Protein AF-A0A7V1H2T1-F1 (afdb_monomer)

Secondary structure (DSSP, 8-state):
-HHHHHHHHHHHHHHHHH---HHHHHHSHHHHHHHHHHHHHHHHHHHHTT----TTHHHHHHHHHHHS-TT---HHHHHHHTTPPP-HIIIIIHHHHHH-SS---TT-----GGG-

Mean predicted aligned error: 6.28 Å

Sequence (116 aa):
MWSKLLRISAFAGVGCVTRLPSEAILSCPETTSLFRGVVEEGYAVARAGGIEMPDDFIDQFRGIISTLAPTLRSSMYYDLEAGRRLELEELIGTVIRLGVENIVLPHRLSLPSTLR

Foldseek 3Di:
DLLVLLLLLLQQLLCQVVVAFLQVCCPDPVSVVSSLLSSVLLVVLCVQLVHDDDPCSSVVSNVVSVPDDRRDHHPQNVCQVVVHDGCCCVRVVCSCVSRDPPDDRPPPSCVDVVSD

Solvent-accessible surface area (backbone atoms only — not comparable to full-atom values): 6706 Å² total; per-residue (Å²): 111,63,73,59,50,48,51,53,29,42,51,29,52,49,25,48,76,69,69,39,30,47,41,59,34,67,72,36,72,68,46,34,49,51,50,49,51,51,45,53,49,51,50,52,28,35,48,71,50,73,42,91,69,66,93,58,45,69,61,54,48,55,53,53,54,72,71,46,60,54,77,41,64,42,71,56,33,58,28,53,76,68,74,44,87,65,67,49,62,70,41,48,42,40,57,48,59,68,19,38,96,84,68,87,60,91,78,50,86,66,69,52,87,83,79,111

Nearest PDB structures (foldseek):
  4yca-assembly1_A  TM=8.738E-01  e=2.134E-05  Staphylococcus aureus
  8ix9-assembly1_B  TM=9.304E-01  e=6.164E-05  Pseudomonas aeruginosa
  3hwr-assembly1_B  TM=8.393E-01  e=3.943E-05  Cupriavidus pinatubonensis JMP134
  4yca-assembly1_B  TM=8.669E-01  e=8.149E-05  Staphylococcus aureus
  4ol9-assembly1_A-2  TM=8.640E-01  e=1.991E-04  Mycobacterium tuberculosis

Structure (mmCIF, N/CA/C/O backbone):
data_AF-A0A7V1H2T1-F1
#
_entry.id   AF-A0A7V1H2T1-F1
#
loop_
_atom_site.group_PDB
_atom_site.id
_atom_site.type_symbol
_atom_site.label_atom_id
_atom_site.label_alt_id
_atom_site.label_comp_id
_atom_site.label_asym_id
_atom_site.label_entity_id
_atom_site.label_seq_id
_atom_site.pdbx_PDB_ins_code
_atom_site.Cartn_x
_atom_site.Car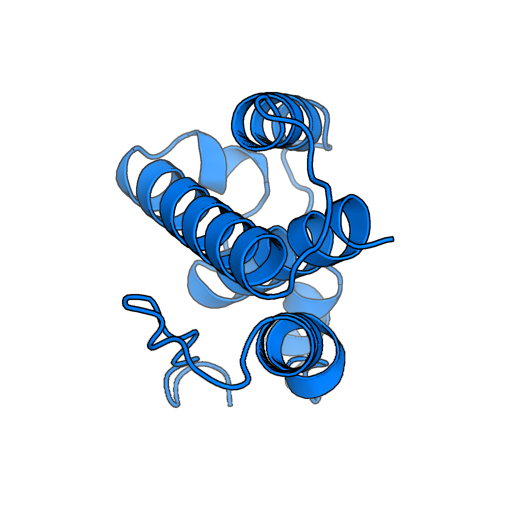tn_y
_atom_site.Cartn_z
_atom_site.occupancy
_atom_site.B_iso_or_equiv
_atom_site.auth_seq_id
_atom_site.auth_comp_id
_atom_site.auth_asym_id
_atom_site.auth_atom_id
_atom_site.pdbx_PDB_model_num
ATOM 1 N N . MET A 1 1 ? -0.871 3.162 14.644 1.00 76.00 1 MET A N 1
ATOM 2 C CA . MET A 1 1 ? -0.245 1.872 14.257 1.00 76.00 1 MET A CA 1
ATOM 3 C C . MET A 1 1 ? -0.940 1.256 13.041 1.00 76.00 1 MET A C 1
ATOM 5 O O . MET A 1 1 ? -0.271 0.968 12.056 1.00 76.00 1 MET A O 1
ATOM 9 N N . TRP A 1 2 ? -2.272 1.154 13.060 1.00 84.50 2 TRP A N 1
ATOM 10 C CA . TRP A 1 2 ? -3.086 0.584 11.978 1.00 84.50 2 TRP A CA 1
ATOM 11 C C . TRP A 1 2 ? -2.940 1.237 10.612 1.00 84.50 2 TRP A C 1
ATOM 13 O O . TRP A 1 2 ? -2.706 0.540 9.632 1.00 84.50 2 TRP A O 1
ATOM 23 N N . SER A 1 3 ? -2.968 2.568 10.547 1.00 86.50 3 SER A N 1
ATOM 24 C CA . SER A 1 3 ? -2.778 3.296 9.290 1.00 86.50 3 SER A CA 1
ATOM 25 C C . SER A 1 3 ? -1.465 2.913 8.608 1.00 86.50 3 SER A C 1
ATOM 27 O O . SER A 1 3 ? -1.431 2.702 7.406 1.00 86.50 3 SER A O 1
ATOM 29 N N . LYS A 1 4 ? -0.372 2.763 9.366 1.00 87.25 4 LYS A N 1
ATOM 30 C CA . LYS A 1 4 ? 0.921 2.336 8.815 1.00 87.25 4 LYS A CA 1
ATOM 31 C C . LYS A 1 4 ? 0.886 0.872 8.363 1.00 87.25 4 LYS A C 1
ATOM 33 O O . LYS A 1 4 ? 1.347 0.584 7.264 1.00 87.25 4 LYS A O 1
ATOM 38 N N . LEU A 1 5 ? 0.331 -0.021 9.187 1.00 86.88 5 LEU A N 1
ATOM 39 C CA . LEU A 1 5 ? 0.223 -1.448 8.873 1.00 86.88 5 LEU A CA 1
ATOM 40 C C . LEU A 1 5 ? -0.593 -1.688 7.598 1.00 86.88 5 LEU A C 1
ATOM 42 O O . LEU A 1 5 ? -0.138 -2.411 6.715 1.00 86.88 5 LEU A O 1
ATOM 46 N N . LEU A 1 6 ? -1.755 -1.044 7.470 1.00 88.19 6 LEU A N 1
ATOM 47 C CA . LEU A 1 6 ? -2.611 -1.160 6.294 1.00 88.19 6 LEU A CA 1
ATOM 48 C C . LEU A 1 6 ? -1.905 -0.641 5.037 1.00 88.19 6 LEU A C 1
ATOM 50 O O . LEU A 1 6 ? -1.929 -1.310 4.008 1.00 88.19 6 LEU A O 1
ATOM 54 N N . ARG A 1 7 ? -1.194 0.492 5.129 1.00 88.50 7 ARG A N 1
ATOM 55 C CA . ARG A 1 7 ? -0.418 1.018 3.995 1.00 88.50 7 ARG A CA 1
ATOM 56 C C . ARG A 1 7 ? 0.642 0.029 3.511 1.00 88.50 7 ARG A C 1
ATOM 58 O O . ARG A 1 7 ? 0.721 -0.257 2.320 1.00 88.50 7 ARG A O 1
ATOM 65 N N . ILE A 1 8 ? 1.442 -0.509 4.432 1.00 89.12 8 ILE A N 1
ATOM 66 C CA . ILE A 1 8 ? 2.507 -1.463 4.092 1.00 89.12 8 ILE A CA 1
ATOM 67 C C . ILE A 1 8 ? 1.905 -2.753 3.527 1.00 89.12 8 ILE A C 1
ATOM 69 O O . ILE A 1 8 ? 2.370 -3.229 2.497 1.00 89.12 8 ILE A O 1
ATOM 73 N N . SER A 1 9 ? 0.845 -3.276 4.146 1.00 89.50 9 SER A N 1
ATOM 74 C CA . SER A 1 9 ? 0.205 -4.530 3.728 1.00 89.50 9 SER A CA 1
ATOM 75 C C . SER A 1 9 ? -0.432 -4.417 2.344 1.00 89.50 9 SER A C 1
ATOM 77 O O . SER A 1 9 ? -0.222 -5.286 1.502 1.00 89.50 9 SER A O 1
ATOM 79 N N . ALA A 1 10 ? -1.155 -3.326 2.077 1.00 89.50 10 ALA A N 1
ATOM 80 C CA . ALA A 1 10 ? -1.775 -3.082 0.779 1.00 89.50 10 ALA A CA 1
ATOM 81 C C . ALA A 1 10 ? -0.724 -2.893 -0.324 1.00 89.50 10 ALA A C 1
ATOM 83 O O . ALA A 1 10 ? -0.804 -3.548 -1.361 1.00 89.50 10 ALA A O 1
ATOM 84 N N . PHE A 1 11 ? 0.300 -2.060 -0.093 1.00 91.06 11 PHE A N 1
ATOM 85 C CA . PHE A 1 11 ? 1.367 -1.858 -1.077 1.00 91.06 11 PHE A CA 1
ATOM 86 C C . PHE A 1 11 ? 2.160 -3.146 -1.337 1.00 91.06 11 PHE A C 1
ATOM 88 O O . PHE A 1 11 ? 2.428 -3.487 -2.489 1.00 91.06 11 PHE A O 1
ATOM 95 N N . ALA A 1 12 ? 2.498 -3.895 -0.284 1.00 90.44 12 ALA A N 1
ATOM 96 C CA . ALA A 1 12 ? 3.230 -5.147 -0.410 1.00 90.44 12 ALA A CA 1
ATOM 97 C C . ALA A 1 12 ? 2.411 -6.217 -1.145 1.00 90.44 12 ALA A C 1
ATOM 99 O O . ALA A 1 12 ? 2.921 -6.815 -2.093 1.00 90.44 12 ALA A O 1
ATOM 100 N N . GLY A 1 13 ? 1.152 -6.428 -0.751 1.00 89.50 13 GLY A N 1
ATOM 101 C CA . GLY A 1 13 ? 0.268 -7.428 -1.351 1.00 89.50 13 GLY A CA 1
ATOM 102 C C . GLY A 1 13 ? -0.016 -7.146 -2.825 1.00 89.50 13 GLY A C 1
ATOM 103 O O . GLY A 1 13 ? 0.212 -8.009 -3.673 1.00 89.50 13 GLY A O 1
ATOM 104 N N . VAL A 1 14 ? -0.431 -5.918 -3.150 1.00 90.38 14 VAL A N 1
ATOM 105 C CA . VAL A 1 14 ? -0.713 -5.516 -4.538 1.00 90.38 14 VAL A CA 1
ATOM 106 C C . VAL A 1 14 ? 0.554 -5.568 -5.388 1.00 90.38 14 VAL A C 1
ATOM 108 O O . VAL A 1 14 ? 0.518 -6.103 -6.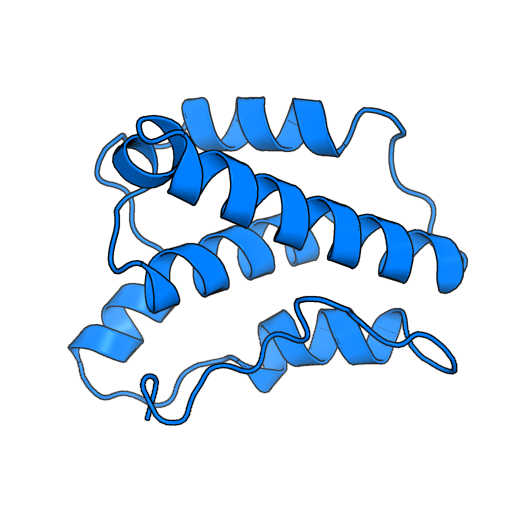495 1.00 90.38 14 VAL A O 1
ATOM 111 N N . GLY A 1 15 ? 1.689 -5.085 -4.872 1.00 90.88 15 GLY A N 1
ATOM 112 C CA . GLY A 1 15 ? 2.971 -5.134 -5.580 1.00 90.88 15 GLY A CA 1
ATOM 113 C C . GLY A 1 15 ? 3.448 -6.559 -5.880 1.00 90.88 15 GLY A C 1
ATOM 114 O O . GLY A 1 15 ? 3.989 -6.802 -6.955 1.00 90.88 15 GLY A O 1
ATOM 115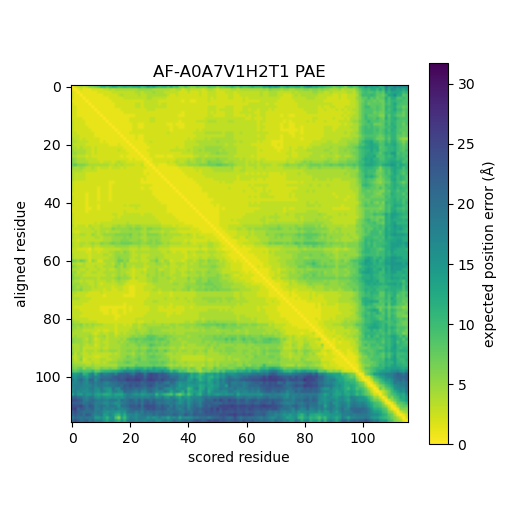 N N . CYS A 1 16 ? 3.201 -7.521 -4.984 1.00 91.31 16 CYS A N 1
ATOM 116 C CA . CYS A 1 16 ? 3.533 -8.930 -5.225 1.00 91.31 16 CYS A CA 1
ATOM 117 C C . CYS A 1 16 ? 2.606 -9.579 -6.258 1.00 91.31 16 CYS A C 1
ATOM 119 O O . CYS A 1 16 ? 3.090 -10.236 -7.176 1.00 91.31 16 CYS A O 1
ATOM 121 N N . VAL A 1 17 ? 1.288 -9.372 -6.146 1.00 90.44 17 VAL A N 1
ATOM 122 C CA . VAL A 1 17 ? 0.302 -9.955 -7.077 1.00 90.44 17 VAL A CA 1
ATOM 123 C C . VAL A 1 17 ? 0.488 -9.413 -8.494 1.00 90.44 17 VAL A C 1
ATOM 125 O O . VAL A 1 17 ? 0.455 -10.172 -9.458 1.00 90.44 17 VAL A O 1
ATOM 128 N N . THR A 1 18 ? 0.698 -8.104 -8.625 1.00 90.50 18 THR A N 1
ATOM 129 C CA . THR A 1 18 ? 0.827 -7.441 -9.933 1.00 90.50 18 THR A CA 1
ATOM 130 C C . THR A 1 18 ? 2.245 -7.494 -10.495 1.00 90.50 18 THR A C 1
ATOM 132 O O . THR A 1 18 ? 2.433 -7.316 -11.694 1.00 90.50 18 THR A O 1
ATOM 135 N N . ARG A 1 19 ? 3.257 -7.708 -9.642 1.00 93.25 19 ARG A N 1
ATOM 136 C CA . ARG A 1 19 ? 4.681 -7.528 -9.964 1.00 93.25 19 ARG A CA 1
ATOM 137 C C . ARG A 1 19 ? 5.003 -6.138 -10.522 1.00 93.25 19 ARG A C 1
ATOM 139 O O . ARG A 1 19 ? 5.997 -5.958 -11.227 1.00 93.25 19 ARG A O 1
ATOM 146 N N . LEU A 1 20 ? 4.244 -5.109 -10.145 1.00 93.81 20 LEU A N 1
ATOM 147 C CA . LEU A 1 20 ? 4.432 -3.728 -10.606 1.00 93.81 20 LEU A CA 1
ATOM 148 C C . LEU A 1 20 ? 5.088 -2.822 -9.547 1.00 93.81 20 LEU A C 1
ATOM 150 O O . LEU A 1 20 ? 4.928 -3.067 -8.349 1.00 93.81 20 LEU A O 1
ATOM 154 N N . PRO A 1 21 ? 5.863 -1.800 -9.964 1.00 93.69 21 PRO A N 1
ATOM 155 C CA . PRO A 1 21 ? 6.344 -0.757 -9.063 1.00 93.69 21 PRO A CA 1
ATOM 156 C C . PRO A 1 21 ? 5.226 0.239 -8.710 1.00 93.69 21 PRO A C 1
ATOM 158 O O . PRO A 1 21 ? 4.156 0.232 -9.321 1.00 93.69 21 PRO A O 1
ATOM 161 N N . SER A 1 22 ? 5.489 1.109 -7.733 1.00 91.62 22 SER A N 1
ATOM 162 C CA . SER A 1 22 ? 4.551 2.119 -7.214 1.00 91.62 22 SER A CA 1
ATOM 163 C C . SER A 1 22 ? 3.860 2.955 -8.292 1.00 91.62 22 SER A C 1
ATOM 165 O O . SER A 1 22 ? 2.640 3.095 -8.234 1.00 91.62 22 SER A O 1
ATOM 167 N N . GLU A 1 23 ? 4.591 3.477 -9.279 1.00 92.38 23 GLU A N 1
ATOM 168 C CA . GLU A 1 23 ? 4.000 4.286 -10.352 1.00 92.38 23 GLU A CA 1
ATOM 169 C C . GLU A 1 23 ? 3.026 3.465 -11.197 1.00 92.38 23 GLU A C 1
ATOM 171 O O . GLU A 1 23 ? 1.864 3.836 -11.333 1.00 92.38 23 GLU A O 1
ATOM 176 N N . ALA A 1 24 ? 3.463 2.307 -11.693 1.00 91.50 24 ALA A N 1
ATOM 177 C CA . ALA A 1 24 ? 2.651 1.480 -12.581 1.00 91.50 24 ALA A CA 1
ATOM 178 C C . ALA A 1 24 ? 1.362 0.977 -11.910 1.00 91.50 24 ALA A C 1
ATOM 180 O O . ALA A 1 24 ? 0.337 0.857 -12.580 1.00 91.50 24 ALA A O 1
ATOM 181 N N . ILE A 1 25 ? 1.382 0.746 -10.590 1.00 90.12 25 ILE A N 1
ATOM 182 C CA . ILE A 1 25 ? 0.171 0.432 -9.816 1.00 90.12 25 ILE A CA 1
ATOM 183 C C . ILE A 1 25 ? -0.857 1.569 -9.922 1.00 90.12 25 ILE A C 1
ATOM 185 O O . ILE A 1 25 ? -2.051 1.292 -10.031 1.00 90.12 25 ILE A O 1
ATOM 189 N N . LEU A 1 26 ? -0.412 2.828 -9.914 1.00 88.88 26 LEU A N 1
ATOM 190 C CA . LEU A 1 26 ? -1.276 4.011 -9.966 1.00 88.88 26 LEU A CA 1
ATOM 191 C C . LEU A 1 26 ? -1.588 4.507 -11.388 1.00 88.88 26 LEU A C 1
ATOM 193 O O . LEU A 1 26 ? -2.489 5.329 -11.556 1.00 88.88 26 LEU A O 1
ATOM 197 N N . SER A 1 27 ? -0.849 4.058 -12.404 1.00 89.25 27 SER A N 1
ATOM 198 C CA . SER A 1 27 ? -1.025 4.514 -13.792 1.00 89.25 27 SER A CA 1
ATOM 199 C C . SER A 1 27 ? -2.091 3.741 -14.572 1.00 89.25 27 SER A C 1
ATOM 201 O O . SER A 1 27 ? -2.614 4.256 -15.557 1.00 89.25 27 SER A O 1
ATOM 203 N N . CYS A 1 28 ? -2.415 2.514 -14.160 1.00 89.44 28 CYS A N 1
ATOM 204 C CA . CYS A 1 28 ? -3.394 1.657 -14.828 1.00 89.44 28 CYS A CA 1
ATOM 205 C C . CYS A 1 28 ? -4.727 1.653 -14.045 1.00 89.44 28 CYS A C 1
ATOM 207 O O . CYS A 1 28 ? -4.712 1.489 -12.817 1.00 89.44 28 CYS A O 1
ATOM 209 N N . PRO A 1 29 ? -5.887 1.864 -14.706 1.00 89.25 29 PRO A N 1
ATOM 210 C CA . PRO A 1 29 ? -7.192 1.886 -14.040 1.00 89.25 29 PRO A CA 1
ATOM 211 C C . PRO A 1 29 ? -7.490 0.616 -13.237 1.00 89.25 29 PRO A C 1
ATOM 213 O O . PRO A 1 29 ? -7.975 0.691 -12.109 1.00 89.25 29 PRO A O 1
ATOM 216 N N . GLU A 1 30 ? -7.152 -0.543 -13.791 1.00 89.75 30 GLU A N 1
ATOM 217 C CA . GLU A 1 30 ? -7.386 -1.860 -13.210 1.00 89.75 30 GLU A CA 1
ATOM 218 C C . GLU A 1 30 ? -6.574 -2.054 -11.925 1.00 89.75 30 GLU A C 1
ATOM 220 O O . GLU A 1 30 ? -7.117 -2.445 -10.891 1.00 89.75 30 GLU A O 1
ATOM 225 N N . THR A 1 31 ? -5.281 -1.720 -11.950 1.00 89.25 31 THR A N 1
ATOM 226 C CA . THR A 1 31 ? -4.401 -1.848 -10.777 1.00 89.25 31 THR A CA 1
ATOM 227 C C . THR A 1 31 ? -4.707 -0.794 -9.724 1.00 89.25 31 THR A C 1
ATOM 229 O O . THR A 1 31 ? -4.631 -1.082 -8.531 1.00 89.25 31 THR A O 1
ATOM 232 N N . THR A 1 32 ? -5.131 0.397 -10.147 1.00 89.81 32 THR A N 1
ATOM 233 C CA . THR A 1 32 ? -5.602 1.451 -9.242 1.00 89.81 32 THR A CA 1
ATOM 234 C C . THR A 1 32 ? -6.891 1.027 -8.541 1.00 89.81 32 THR A C 1
ATOM 236 O O . THR A 1 32 ? -7.035 1.245 -7.338 1.00 89.81 32 THR A O 1
ATOM 239 N N . SER A 1 33 ? -7.818 0.397 -9.268 1.00 89.56 33 SER A N 1
ATOM 240 C CA . SER A 1 33 ? -9.067 -0.130 -8.714 1.00 89.56 33 SER A CA 1
ATOM 241 C C . SER A 1 33 ? -8.804 -1.264 -7.724 1.00 89.56 33 SER A C 1
ATOM 243 O O . SER A 1 33 ? -9.312 -1.210 -6.604 1.00 89.56 33 SER A O 1
ATOM 245 N N . LEU A 1 34 ? -7.933 -2.219 -8.077 1.00 87.19 34 LEU A N 1
ATOM 246 C CA . LEU A 1 34 ? -7.490 -3.283 -7.172 1.00 87.19 34 LEU A CA 1
ATOM 247 C C . LEU A 1 34 ? -6.864 -2.708 -5.898 1.00 87.19 34 LEU A C 1
ATOM 249 O O . LEU A 1 34 ? -7.225 -3.093 -4.788 1.00 87.19 34 LEU A O 1
ATOM 253 N N . PHE A 1 35 ? -5.931 -1.768 -6.055 1.00 88.25 35 PHE A N 1
ATOM 254 C CA . PHE A 1 35 ? -5.260 -1.136 -4.930 1.00 88.25 35 PHE A CA 1
ATOM 255 C C . PHE A 1 35 ? -6.253 -0.420 -4.011 1.00 88.25 35 PHE A C 1
ATOM 257 O O . PHE A 1 35 ? -6.228 -0.633 -2.800 1.00 88.25 35 PHE A O 1
ATOM 264 N N . ARG A 1 36 ? -7.174 0.368 -4.577 1.00 89.25 36 ARG A N 1
ATOM 265 C CA . ARG A 1 36 ? -8.241 1.034 -3.822 1.00 89.25 36 ARG A CA 1
ATOM 266 C C . ARG A 1 36 ? -9.118 0.027 -3.076 1.00 89.25 36 ARG A C 1
ATOM 268 O O . ARG A 1 36 ? -9.329 0.215 -1.883 1.00 89.25 36 ARG A O 1
ATOM 275 N N . GLY A 1 37 ? -9.552 -1.050 -3.732 1.00 88.25 37 GLY A N 1
ATOM 276 C CA . GLY A 1 37 ? -10.389 -2.086 -3.118 1.00 88.25 37 GLY A CA 1
ATOM 277 C C . GLY A 1 37 ? -9.726 -2.756 -1.911 1.00 88.25 37 GLY A C 1
ATOM 278 O O . GLY A 1 37 ? -10.337 -2.866 -0.852 1.00 88.25 37 GLY A O 1
ATOM 279 N N . VAL A 1 38 ? -8.441 -3.112 -2.014 1.00 87.06 38 VAL A N 1
ATOM 280 C CA . VAL A 1 38 ? -7.679 -3.698 -0.891 1.00 87.06 38 VAL A CA 1
ATOM 281 C C . VAL A 1 38 ? -7.585 -2.732 0.298 1.00 87.06 38 VAL A C 1
ATOM 283 O O . VAL A 1 38 ? -7.668 -3.143 1.457 1.00 87.06 38 VAL A O 1
ATOM 286 N N . VAL A 1 39 ? -7.414 -1.437 0.029 1.00 89.19 39 VAL A N 1
ATOM 287 C CA . VAL A 1 39 ? -7.353 -0.408 1.077 1.00 89.19 39 VAL A CA 1
ATOM 288 C C . VAL A 1 39 ? -8.715 -0.205 1.734 1.00 89.19 39 VAL A C 1
ATOM 290 O O . VAL A 1 39 ? -8.781 -0.127 2.960 1.00 89.19 39 VAL A O 1
ATOM 293 N N . GLU A 1 40 ? -9.787 -0.145 0.941 1.00 89.56 40 GLU A N 1
ATOM 294 C CA . GLU A 1 40 ? -11.171 -0.042 1.421 1.00 89.56 40 GLU A CA 1
ATOM 295 C C . GLU A 1 40 ? -11.538 -1.218 2.329 1.00 89.56 40 GLU A C 1
ATOM 297 O O . GLU A 1 40 ? -12.122 -1.026 3.394 1.00 89.56 40 GLU A O 1
ATOM 302 N N . GLU A 1 41 ? -11.120 -2.427 1.965 1.00 85.81 41 GLU A N 1
ATOM 303 C CA . GLU A 1 41 ? -11.341 -3.622 2.774 1.00 85.81 41 GLU A CA 1
ATOM 304 C C . GLU A 1 41 ? -10.616 -3.575 4.112 1.00 85.81 41 GLU A C 1
ATOM 306 O O . GLU A 1 41 ? -11.225 -3.793 5.160 1.00 85.81 41 GLU A O 1
ATOM 311 N N . GLY A 1 42 ? -9.324 -3.246 4.105 1.00 86.75 42 GLY A N 1
ATOM 312 C CA . GLY A 1 42 ? -8.574 -3.113 5.349 1.00 86.75 42 GLY A CA 1
ATOM 313 C C . GLY A 1 42 ? -9.093 -1.973 6.230 1.00 86.75 42 GLY A C 1
ATOM 314 O O . GLY A 1 42 ? -9.074 -2.087 7.456 1.00 86.75 42 GLY A O 1
ATOM 315 N N . TYR A 1 43 ? -9.595 -0.894 5.623 1.00 89.00 43 TYR A N 1
ATOM 316 C CA . TYR A 1 43 ? -10.248 0.199 6.338 1.00 89.00 43 TYR A CA 1
ATOM 317 C C . TYR A 1 43 ? -11.549 -0.269 7.006 1.00 89.00 43 TYR A C 1
ATOM 319 O O . TYR A 1 43 ? -11.747 -0.022 8.196 1.00 89.00 43 TYR A O 1
ATOM 327 N N . ALA A 1 44 ? -12.403 -1.000 6.283 1.00 86.44 44 ALA A N 1
ATOM 328 C CA . ALA A 1 44 ? -13.639 -1.564 6.824 1.00 86.44 44 ALA A CA 1
ATOM 329 C C . ALA A 1 44 ? -13.369 -2.545 7.979 1.00 86.44 44 ALA A C 1
ATOM 331 O O . ALA A 1 44 ? -14.036 -2.485 9.011 1.00 86.44 44 ALA A O 1
ATOM 332 N N . VAL A 1 45 ? -12.346 -3.391 7.838 1.00 84.38 45 VAL A N 1
ATOM 333 C CA . VAL A 1 45 ? -11.870 -4.320 8.876 1.00 84.38 45 VAL A CA 1
ATOM 334 C C . VAL A 1 45 ? -11.401 -3.572 10.126 1.00 84.38 45 VAL A C 1
ATOM 336 O O . VAL A 1 45 ? -11.816 -3.908 11.234 1.00 84.38 45 VAL A O 1
ATOM 339 N N . ALA A 1 46 ? -10.603 -2.513 9.971 1.00 85.75 46 ALA A N 1
ATOM 340 C CA . ALA A 1 46 ? -10.179 -1.687 11.101 1.00 85.75 46 ALA A CA 1
ATOM 341 C C . ALA A 1 46 ? -11.383 -1.054 11.825 1.00 85.75 46 ALA A C 1
ATOM 343 O O . ALA A 1 46 ? -11.495 -1.152 13.048 1.00 85.75 46 ALA A O 1
ATOM 344 N N . ARG A 1 47 ? -12.321 -0.460 11.076 1.00 86.12 47 ARG A N 1
ATOM 345 C CA . ARG A 1 47 ? -13.524 0.173 11.643 1.00 86.12 47 ARG A CA 1
ATOM 346 C C . ARG A 1 47 ? -14.406 -0.823 12.392 1.00 86.12 47 ARG A C 1
ATOM 348 O O . ARG A 1 47 ? -14.893 -0.502 13.472 1.00 86.12 47 ARG A O 1
ATOM 355 N N . ALA A 1 48 ? -14.590 -2.022 11.850 1.00 83.19 48 ALA A N 1
ATOM 356 C CA . ALA A 1 48 ? -15.371 -3.071 12.497 1.00 83.19 48 ALA A CA 1
ATOM 357 C C . ALA A 1 48 ? -14.722 -3.605 13.778 1.00 83.19 48 ALA A C 1
ATOM 359 O O . ALA A 1 48 ? -15.428 -3.940 14.724 1.00 83.19 48 ALA A O 1
ATOM 360 N N . GLY A 1 49 ? -13.388 -3.617 13.838 1.00 80.75 49 GLY A N 1
ATOM 361 C CA . GLY A 1 49 ? -12.624 -3.901 15.055 1.00 80.75 49 GLY A CA 1
ATOM 362 C C . GLY A 1 49 ? -12.644 -2.773 16.095 1.00 80.75 49 GLY A C 1
ATOM 363 O O . GLY A 1 49 ? -11.904 -2.843 17.073 1.00 80.75 49 GLY A O 1
ATOM 364 N N . GLY A 1 50 ? -13.440 -1.714 15.891 1.00 85.50 50 GLY A N 1
ATOM 365 C CA . GLY A 1 50 ? -13.527 -0.569 16.801 1.00 85.50 50 GLY A CA 1
ATOM 366 C C . GLY A 1 50 ? -12.327 0.375 16.724 1.00 85.50 50 GLY A C 1
ATOM 367 O O . GLY A 1 50 ? -12.078 1.128 17.664 1.00 85.50 50 GLY A 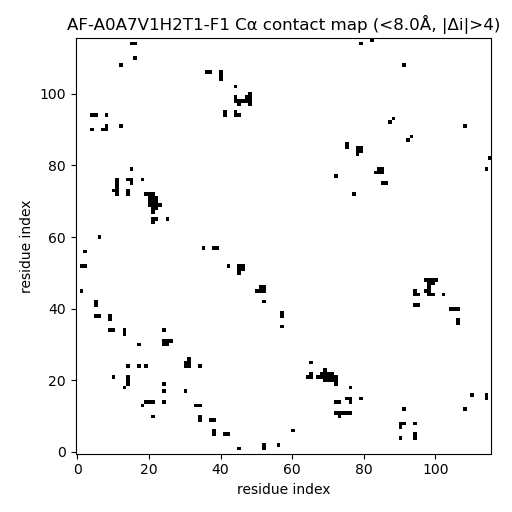O 1
ATOM 368 N N . ILE A 1 51 ? -11.561 0.333 15.632 1.00 87.06 51 ILE A N 1
ATOM 369 C CA . ILE A 1 51 ? -10.329 1.107 15.502 1.00 87.06 51 ILE A CA 1
ATOM 370 C C . ILE A 1 51 ? -10.587 2.396 14.752 1.00 87.06 51 ILE A C 1
ATOM 372 O O . ILE A 1 51 ? -11.074 2.415 13.621 1.00 87.06 51 ILE A O 1
ATOM 376 N N . GLU A 1 52 ? -10.215 3.487 15.410 1.00 87.31 52 GLU A N 1
ATOM 377 C CA . GLU A 1 52 ? -10.327 4.824 14.865 1.00 87.31 52 GLU A CA 1
ATOM 378 C C . GLU A 1 52 ? -9.324 5.011 13.722 1.00 87.31 52 GLU A C 1
ATOM 380 O O . GLU A 1 52 ? -8.112 4.814 13.865 1.00 87.31 52 GLU A O 1
ATOM 385 N N . MET A 1 53 ? -9.857 5.363 12.558 1.00 87.75 53 MET A N 1
ATOM 386 C CA . MET A 1 53 ? -9.112 5.605 11.331 1.00 87.75 53 MET A CA 1
ATOM 387 C C . MET A 1 53 ? -9.634 6.900 10.705 1.00 87.75 53 MET A C 1
ATOM 389 O O . MET A 1 53 ? -10.851 7.090 10.705 1.00 87.75 53 MET A O 1
ATOM 393 N N . PRO A 1 54 ? -8.756 7.760 10.151 1.00 88.81 54 PRO A N 1
ATOM 394 C CA . PRO A 1 54 ? -9.181 8.994 9.496 1.00 88.81 54 PRO A CA 1
ATOM 395 C C . PRO A 1 54 ? -10.164 8.717 8.356 1.00 88.81 54 PRO A C 1
ATOM 397 O O . PRO A 1 54 ? -9.950 7.784 7.580 1.00 88.81 54 PRO A O 1
ATOM 400 N N . ASP A 1 55 ? -11.213 9.524 8.230 1.00 86.88 55 ASP A N 1
ATOM 401 C CA . ASP A 1 55 ? -12.225 9.355 7.176 1.00 86.88 55 ASP A CA 1
ATOM 402 C C . ASP A 1 55 ? -11.643 9.588 5.768 1.00 86.88 55 ASP A C 1
ATOM 404 O O . ASP A 1 55 ? -12.100 9.003 4.791 1.00 86.88 55 ASP A O 1
ATOM 408 N N . ASP A 1 56 ? -10.567 10.368 5.672 1.00 89.00 56 ASP A N 1
ATOM 409 C CA . ASP A 1 56 ? -9.805 10.654 4.455 1.00 89.00 56 ASP A CA 1
ATOM 410 C C . ASP A 1 56 ? -8.604 9.703 4.251 1.00 89.00 56 ASP A C 1
ATOM 412 O O . ASP A 1 56 ? -7.733 9.949 3.415 1.00 89.00 56 ASP A O 1
ATOM 416 N N . PHE A 1 57 ? -8.519 8.594 5.000 1.00 89.25 57 PHE A N 1
ATOM 417 C CA . PHE A 1 57 ? -7.359 7.693 4.971 1.00 89.25 57 PHE A CA 1
ATOM 418 C C . PHE A 1 57 ? -7.036 7.146 3.570 1.00 89.25 57 PHE A C 1
ATOM 420 O O . PHE A 1 57 ? -5.859 7.025 3.216 1.00 89.25 57 PHE A O 1
ATOM 427 N N . ILE A 1 58 ? -8.059 6.810 2.780 1.00 84.94 58 ILE A N 1
ATOM 428 C CA . ILE A 1 58 ? -7.893 6.274 1.419 1.00 84.94 58 ILE A CA 1
ATOM 429 C C . ILE A 1 58 ? -7.232 7.324 0.515 1.00 84.94 58 ILE A C 1
ATOM 431 O O . ILE A 1 58 ? -6.257 7.017 -0.180 1.00 84.94 58 ILE A O 1
ATOM 435 N N . ASP A 1 59 ? -7.696 8.571 0.587 1.00 86.81 59 ASP A N 1
ATOM 436 C CA . ASP A 1 59 ? -7.155 9.689 -0.189 1.00 86.81 59 ASP A CA 1
ATOM 437 C C . ASP A 1 59 ? -5.732 10.039 0.255 1.00 86.81 59 ASP A C 1
ATOM 439 O O . ASP A 1 59 ? -4.827 10.163 -0.579 1.00 86.81 59 ASP A O 1
ATOM 443 N N . GLN A 1 60 ? -5.490 10.089 1.571 1.00 86.69 60 GLN A N 1
ATOM 444 C CA . GLN A 1 60 ? -4.145 10.266 2.120 1.00 86.69 60 GLN A CA 1
ATOM 445 C C . GLN A 1 60 ? -3.188 9.183 1.622 1.00 86.69 60 GLN A C 1
ATOM 447 O O . GLN A 1 60 ? -2.029 9.464 1.311 1.00 86.69 60 GLN A O 1
ATOM 452 N N . PHE A 1 61 ? -3.638 7.928 1.557 1.00 84.44 61 PHE A N 1
ATOM 453 C CA . PHE A 1 61 ? -2.765 6.838 1.152 1.00 84.44 61 PHE A CA 1
ATOM 454 C C . PHE A 1 61 ? -2.399 6.909 -0.332 1.00 84.44 61 PHE A C 1
ATOM 456 O O . PHE A 1 61 ? -1.226 6.738 -0.674 1.00 84.44 61 PHE A O 1
ATOM 463 N N . ARG A 1 62 ? -3.355 7.244 -1.204 1.00 82.38 62 ARG A N 1
ATOM 464 C CA . ARG A 1 62 ? -3.065 7.523 -2.617 1.00 82.38 62 ARG A CA 1
ATOM 465 C C . ARG A 1 62 ? -2.027 8.639 -2.756 1.00 82.38 62 ARG A C 1
ATOM 467 O O . ARG A 1 62 ? -1.067 8.480 -3.511 1.00 82.38 62 ARG A O 1
ATOM 474 N N . GLY A 1 63 ? -2.181 9.722 -1.990 1.00 85.31 63 GLY A N 1
ATOM 475 C CA . GLY A 1 63 ? -1.201 10.806 -1.931 1.00 85.31 63 GLY A CA 1
ATOM 476 C C . GLY A 1 63 ? 0.186 10.301 -1.534 1.00 85.31 63 GLY A C 1
ATOM 477 O O . GLY A 1 63 ? 1.156 10.550 -2.242 1.00 85.31 63 GLY A O 1
ATOM 478 N N . ILE A 1 64 ? 0.285 9.495 -0.475 1.00 84.38 64 ILE A N 1
ATOM 479 C CA . ILE A 1 64 ? 1.564 8.927 -0.029 1.00 84.38 64 ILE A CA 1
ATOM 480 C C . ILE A 1 64 ? 2.211 8.067 -1.121 1.00 84.38 64 ILE A C 1
ATOM 482 O O . ILE A 1 64 ? 3.389 8.270 -1.404 1.00 84.38 64 ILE A O 1
ATOM 486 N N . ILE A 1 65 ? 1.479 7.147 -1.763 1.00 83.19 65 ILE A N 1
ATOM 487 C CA . ILE A 1 65 ? 2.069 6.301 -2.818 1.00 83.19 65 ILE A CA 1
ATOM 488 C C . ILE A 1 65 ? 2.591 7.149 -3.979 1.00 83.19 65 ILE A C 1
ATOM 490 O O . ILE A 1 65 ? 3.675 6.868 -4.482 1.00 83.19 65 ILE A O 1
ATOM 494 N N . SER A 1 66 ? 1.888 8.222 -4.347 1.00 83.19 66 SER A N 1
ATOM 495 C CA . SER A 1 66 ? 2.345 9.129 -5.408 1.00 83.19 66 SER A CA 1
ATOM 496 C C . SER A 1 66 ? 3.636 9.890 -5.073 1.00 83.19 66 SER A C 1
ATOM 498 O O . SER A 1 66 ? 4.299 10.382 -5.979 1.00 83.19 66 SER A O 1
ATOM 500 N N . THR A 1 67 ? 4.021 9.965 -3.792 1.00 87.56 67 THR A N 1
ATOM 501 C CA . THR A 1 67 ? 5.293 10.578 -3.364 1.00 87.56 67 THR A CA 1
ATOM 502 C C . THR A 1 67 ? 6.459 9.590 -3.322 1.00 87.56 67 THR A C 1
ATOM 504 O O . THR A 1 67 ? 7.607 9.999 -3.146 1.00 87.56 67 THR A O 1
ATOM 507 N N . LEU A 1 68 ? 6.190 8.286 -3.452 1.00 87.88 68 LEU A N 1
ATOM 508 C CA . LEU A 1 68 ? 7.236 7.268 -3.489 1.00 87.88 68 LEU A CA 1
ATOM 509 C C 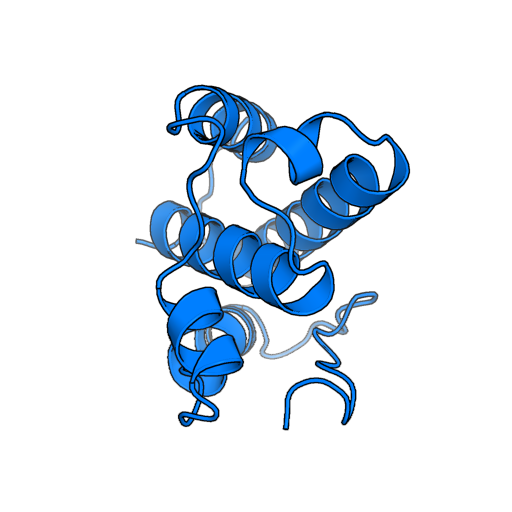. LEU A 1 68 ? 8.027 7.384 -4.795 1.00 87.88 68 LEU A C 1
ATOM 511 O O . LEU A 1 68 ? 7.496 7.812 -5.818 1.00 87.88 68 LEU A O 1
ATOM 515 N N . ALA A 1 69 ? 9.290 6.947 -4.778 1.00 91.06 69 ALA A N 1
ATOM 516 C CA . ALA A 1 69 ? 10.064 6.843 -6.012 1.00 91.06 69 ALA A CA 1
ATOM 517 C C . ALA A 1 69 ? 9.272 6.004 -7.040 1.00 91.06 69 ALA A C 1
ATOM 519 O O . ALA A 1 69 ? 8.770 4.948 -6.650 1.00 91.06 69 ALA A O 1
ATOM 520 N N . PRO A 1 70 ? 9.157 6.420 -8.317 1.00 90.56 70 PRO A N 1
ATOM 521 C CA . PRO A 1 70 ? 8.288 5.757 -9.301 1.00 90.56 70 PRO A CA 1
ATOM 522 C C . PRO A 1 70 ? 8.575 4.263 -9.498 1.00 90.56 70 PRO A C 1
ATOM 524 O O . PRO A 1 70 ? 7.684 3.455 -9.750 1.00 90.56 70 PRO A O 1
ATOM 527 N N . THR A 1 71 ? 9.841 3.888 -9.329 1.00 94.12 71 THR A N 1
ATOM 528 C CA . THR A 1 71 ? 10.352 2.524 -9.476 1.00 94.12 71 THR A CA 1
ATOM 529 C C . THR A 1 71 ? 10.329 1.724 -8.174 1.00 94.12 71 THR A C 1
ATOM 531 O O . THR A 1 71 ? 10.810 0.590 -8.147 1.00 94.12 71 THR A O 1
ATOM 534 N N . LEU A 1 72 ? 9.803 2.290 -7.081 1.00 94.56 72 LEU A N 1
ATOM 535 C CA . LEU A 1 72 ? 9.830 1.644 -5.777 1.00 94.56 72 LEU A CA 1
ATOM 536 C C . LEU A 1 72 ? 9.008 0.358 -5.797 1.00 94.56 72 LEU A C 1
ATOM 538 O O . LEU A 1 72 ? 7.868 0.314 -6.261 1.00 94.56 72 LEU A O 1
ATOM 542 N N . ARG A 1 73 ? 9.590 -0.682 -5.209 1.00 94.50 73 ARG A N 1
ATOM 543 C CA . ARG A 1 73 ? 8.953 -1.970 -4.954 1.00 94.50 73 ARG A CA 1
ATOM 544 C C . ARG A 1 73 ? 9.051 -2.287 -3.469 1.00 94.50 73 ARG A C 1
ATOM 546 O O . ARG A 1 73 ? 9.972 -1.823 -2.796 1.00 94.50 73 ARG A O 1
ATOM 553 N N . SER A 1 74 ? 8.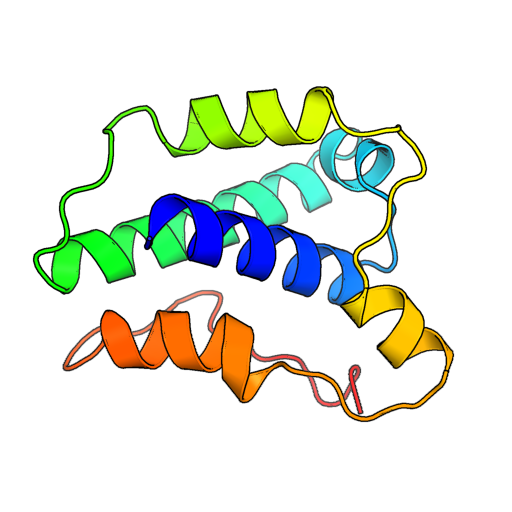088 -3.040 -2.953 1.00 91.31 74 SER A N 1
ATOM 554 C CA . SER A 1 74 ? 8.099 -3.477 -1.556 1.00 91.31 74 SER A CA 1
ATOM 555 C C . SER A 1 74 ? 9.262 -4.441 -1.294 1.00 91.31 74 SER A C 1
ATOM 557 O O . SER A 1 74 ? 9.726 -5.126 -2.202 1.00 91.31 74 SER A O 1
ATOM 559 N N . SER A 1 75 ? 9.722 -4.540 -0.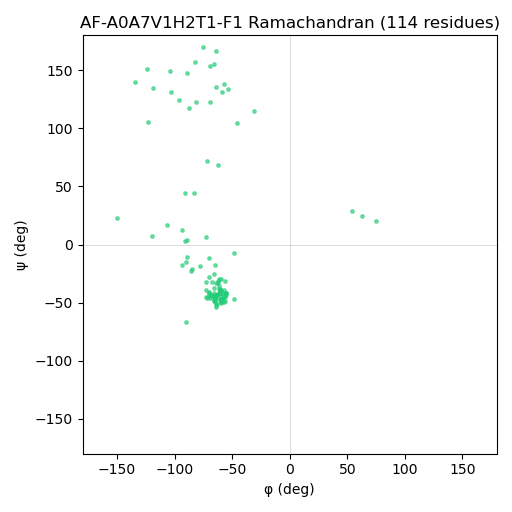045 1.00 90.75 75 SER A N 1
ATOM 560 C CA . SER A 1 75 ? 10.687 -5.579 0.356 1.00 90.75 75 SER A CA 1
ATOM 561 C C . SER A 1 75 ? 10.174 -6.980 0.012 1.00 90.75 75 SER A C 1
ATOM 563 O O . SER A 1 75 ? 10.889 -7.762 -0.606 1.00 90.75 75 SER A O 1
ATOM 565 N N . MET A 1 76 ? 8.892 -7.231 0.292 1.00 91.62 76 MET A N 1
ATOM 566 C CA . MET A 1 76 ? 8.221 -8.501 0.013 1.00 91.62 76 MET A CA 1
ATOM 567 C C . MET A 1 76 ? 8.235 -8.878 -1.478 1.00 91.62 76 MET A C 1
ATOM 569 O O . MET A 1 76 ? 8.298 -10.058 -1.804 1.00 91.62 76 MET A O 1
ATOM 573 N N . TYR A 1 77 ? 8.243 -7.901 -2.396 1.00 93.62 77 TYR A N 1
ATOM 574 C CA . TYR A 1 77 ? 8.448 -8.179 -3.822 1.00 93.62 77 TYR A CA 1
ATOM 575 C C . TYR A 1 77 ? 9.838 -8.777 -4.083 1.00 93.62 77 TYR A C 1
ATOM 577 O O . TYR A 1 77 ? 9.966 -9.738 -4.833 1.00 93.62 77 TYR A O 1
ATOM 585 N N . TYR A 1 78 ? 10.889 -8.234 -3.465 1.00 93.75 78 TYR A N 1
ATOM 586 C CA . TYR A 1 78 ? 12.242 -8.768 -3.636 1.00 93.75 78 TYR A CA 1
ATOM 587 C C . TYR A 1 78 ? 12.418 -10.135 -2.968 1.00 93.75 78 TYR A C 1
ATOM 589 O O . TYR A 1 78 ? 13.253 -10.923 -3.409 1.00 93.75 78 TYR A O 1
ATOM 597 N N . ASP A 1 79 ? 11.655 -10.420 -1.912 1.00 93.00 79 ASP A N 1
ATOM 598 C CA . ASP A 1 79 ? 11.574 -11.761 -1.328 1.00 93.00 79 ASP A CA 1
ATOM 599 C C . ASP A 1 79 ? 10.901 -12.743 -2.286 1.00 93.00 79 ASP A C 1
ATOM 601 O O . ASP A 1 79 ? 11.446 -13.823 -2.515 1.00 93.00 79 ASP A O 1
ATOM 605 N N . LEU A 1 80 ? 9.803 -12.331 -2.927 1.00 91.06 80 LEU A N 1
ATOM 606 C CA . LEU A 1 80 ? 9.113 -13.119 -3.951 1.00 91.06 80 LEU A CA 1
ATOM 607 C C . LEU A 1 80 ? 10.030 -13.441 -5.134 1.00 91.06 80 LEU A C 1
ATOM 609 O O . LEU A 1 80 ? 10.144 -14.600 -5.524 1.00 91.06 80 LEU A O 1
ATOM 613 N N . GLU A 1 81 ? 10.710 -12.440 -5.691 1.00 93.31 81 GLU A N 1
ATOM 614 C CA . GLU A 1 81 ? 11.623 -12.632 -6.828 1.00 93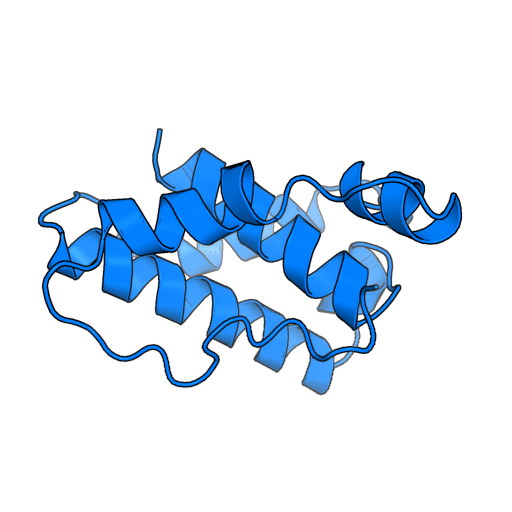.31 81 GLU A CA 1
ATOM 615 C C . GLU A 1 81 ? 12.794 -13.562 -6.492 1.00 93.31 81 GLU A C 1
ATOM 617 O O . GLU A 1 81 ? 13.308 -14.263 -7.359 1.00 93.31 81 GLU A O 1
ATOM 622 N N . ALA A 1 82 ? 13.212 -13.587 -5.228 1.00 94.31 82 ALA A N 1
ATOM 623 C CA . ALA A 1 82 ? 14.283 -14.450 -4.760 1.00 94.31 82 ALA A CA 1
ATOM 624 C C . ALA A 1 82 ? 13.806 -15.835 -4.288 1.00 94.31 82 ALA A C 1
ATOM 626 O O . ALA A 1 82 ? 14.619 -16.597 -3.762 1.00 94.31 82 ALA A O 1
ATOM 627 N N . GLY A 1 83 ? 12.512 -16.153 -4.419 1.00 90.00 83 GLY A N 1
ATOM 628 C CA . GLY A 1 83 ? 11.931 -17.411 -3.939 1.00 90.00 83 GLY A CA 1
ATOM 629 C C . GLY A 1 83 ? 12.027 -17.589 -2.420 1.00 90.00 83 GLY A C 1
ATOM 630 O O . GLY A 1 83 ? 12.075 -18.716 -1.926 1.00 90.00 83 GLY A O 1
ATOM 631 N N . ARG A 1 84 ? 12.122 -16.487 -1.664 1.00 92.38 84 ARG A N 1
ATOM 632 C CA . ARG A 1 84 ? 12.149 -16.516 -0.200 1.00 92.38 84 ARG A CA 1
ATOM 633 C C . ARG A 1 84 ? 10.733 -16.612 0.353 1.00 92.38 84 ARG A C 1
ATOM 635 O O . ARG A 1 84 ? 9.758 -16.213 -0.277 1.00 92.38 84 ARG A O 1
ATOM 642 N N . ARG A 1 85 ? 10.635 -17.109 1.587 1.00 88.38 85 ARG A N 1
ATOM 643 C CA . ARG A 1 85 ? 9.387 -17.071 2.348 1.00 88.38 85 ARG A CA 1
ATOM 644 C C . ARG A 1 85 ? 8.929 -15.619 2.505 1.00 88.38 85 ARG A C 1
ATOM 646 O O . ARG A 1 85 ? 9.714 -14.770 2.913 1.00 88.38 85 ARG A O 1
ATOM 653 N N . LEU A 1 86 ? 7.659 -15.374 2.207 1.00 87.75 86 LEU A N 1
ATOM 654 C CA . LEU A 1 86 ? 7.030 -14.063 2.326 1.00 87.75 86 LEU A CA 1
ATOM 655 C C . LEU A 1 86 ? 6.441 -13.858 3.727 1.00 87.75 86 LEU A C 1
ATOM 657 O O . LEU A 1 86 ? 5.930 -14.802 4.326 1.00 87.75 86 LEU A O 1
ATOM 661 N N . GLU A 1 87 ? 6.445 -12.615 4.203 1.00 85.75 87 GLU A N 1
ATOM 662 C CA . GLU A 1 87 ? 5.863 -12.192 5.493 1.00 85.75 87 GLU A CA 1
ATOM 663 C C . GLU A 1 87 ? 4.344 -11.935 5.391 1.00 85.75 87 GLU A C 1
ATOM 665 O O . GLU A 1 87 ? 3.810 -10.909 5.831 1.00 85.75 87 GLU A O 1
ATOM 670 N N . LEU A 1 88 ? 3.627 -12.838 4.717 1.00 80.38 88 LEU A N 1
ATOM 671 C CA . LEU A 1 88 ? 2.202 -12.674 4.421 1.00 80.38 88 LEU A CA 1
ATOM 672 C C . LEU A 1 88 ? 1.371 -12.755 5.701 1.00 80.38 88 LEU A C 1
ATOM 674 O O . LEU A 1 88 ? 0.479 -11.936 5.920 1.00 80.38 88 LEU A O 1
ATOM 678 N N . GLU A 1 89 ? 1.669 -13.713 6.570 1.00 75.94 89 GLU A N 1
ATOM 679 C CA . GLU A 1 89 ? 0.982 -13.888 7.845 1.00 75.94 89 GLU A CA 1
ATOM 680 C C . GLU A 1 89 ? 1.233 -12.711 8.799 1.00 75.94 89 GLU A C 1
ATOM 682 O O . GLU A 1 89 ? 0.319 -12.271 9.503 1.00 75.94 89 GLU A O 1
ATOM 687 N N . GLU A 1 90 ? 2.447 -12.165 8.805 1.00 81.25 90 GLU A N 1
ATOM 688 C CA . GLU A 1 90 ? 2.851 -11.064 9.674 1.00 81.25 90 GLU A CA 1
ATOM 689 C C . GLU A 1 90 ? 2.233 -9.732 9.243 1.00 81.25 90 GLU A C 1
ATOM 691 O O . GLU A 1 90 ? 1.802 -8.962 10.103 1.00 81.25 90 GLU A O 1
ATOM 696 N N . LEU A 1 91 ? 2.138 -9.458 7.939 1.00 80.69 91 LEU A N 1
ATOM 697 C CA . LEU A 1 91 ? 1.560 -8.213 7.428 1.00 80.69 91 LEU A CA 1
ATOM 698 C C . LEU A 1 91 ? 0.053 -8.346 7.197 1.00 80.69 91 LEU A C 1
ATOM 700 O O . LEU A 1 91 ? -0.760 -7.745 7.904 1.00 80.69 91 LEU A O 1
ATOM 704 N N . ILE A 1 92 ? -0.328 -9.182 6.235 1.00 78.62 92 ILE A N 1
ATOM 705 C CA . ILE A 1 92 ? -1.715 -9.349 5.793 1.00 78.62 92 ILE A CA 1
ATOM 706 C C . ILE A 1 92 ? -2.522 -10.117 6.841 1.00 78.62 92 ILE A C 1
ATOM 708 O O . ILE A 1 92 ? -3.625 -9.707 7.204 1.00 78.62 92 ILE A O 1
ATOM 712 N N . GLY A 1 93 ? -1.963 -11.204 7.375 1.00 77.38 93 GLY A N 1
ATOM 713 C CA . GLY A 1 93 ? -2.617 -11.996 8.415 1.00 77.38 93 GLY A CA 1
ATOM 714 C C . GLY A 1 93 ? -2.865 -11.196 9.696 1.00 77.38 93 GLY A C 1
ATOM 715 O O . GLY A 1 93 ? -3.889 -11.384 10.351 1.00 77.38 93 GLY A O 1
ATOM 716 N N . THR A 1 94 ? -1.993 -10.245 10.038 1.00 80.19 94 THR A N 1
ATOM 717 C CA . THR A 1 94 ? -2.215 -9.336 11.174 1.00 80.19 94 THR A CA 1
ATOM 718 C C . THR A 1 94 ? -3.367 -8.370 10.929 1.00 80.19 94 THR A C 1
ATOM 720 O O . THR A 1 94 ? -4.193 -8.217 11.824 1.00 80.19 94 THR A O 1
ATOM 723 N N . VAL A 1 95 ? -3.482 -7.775 9.735 1.00 76.69 95 VAL A N 1
ATOM 724 C CA . VAL A 1 95 ? -4.642 -6.930 9.382 1.00 76.69 95 VAL A CA 1
ATOM 725 C C . VAL A 1 95 ? -5.946 -7.716 9.526 1.00 76.69 95 VAL A C 1
ATOM 727 O O . VAL A 1 95 ? -6.894 -7.221 10.129 1.00 76.69 95 VAL A O 1
ATOM 730 N N . ILE A 1 96 ? -5.971 -8.962 9.041 1.00 73.25 96 ILE A N 1
ATOM 731 C CA . ILE A 1 96 ? -7.147 -9.835 9.138 1.00 73.25 96 ILE A CA 1
ATOM 732 C C . ILE A 1 96 ? -7.468 -10.159 10.602 1.00 73.25 96 ILE A C 1
ATOM 734 O O . ILE A 1 96 ? -8.586 -9.921 11.040 1.00 73.25 96 ILE A O 1
ATOM 738 N N . ARG A 1 97 ? -6.502 -10.664 11.382 1.00 75.00 97 ARG A N 1
ATOM 739 C CA . ARG A 1 97 ? -6.733 -11.053 12.788 1.00 75.00 97 ARG A CA 1
ATOM 740 C C . ARG A 1 97 ? -7.184 -9.890 13.658 1.00 75.00 97 ARG A C 1
ATOM 742 O O . ARG A 1 97 ? -8.018 -10.080 14.531 1.00 75.00 97 ARG A O 1
ATOM 749 N N . LEU A 1 98 ? -6.604 -8.708 13.460 1.00 69.94 98 LEU A N 1
ATOM 750 C CA . LEU A 1 98 ? -6.891 -7.574 14.328 1.00 69.94 98 LEU A CA 1
ATOM 751 C C . LEU A 1 98 ? -8.238 -6.904 14.019 1.00 69.94 98 LEU A C 1
ATOM 753 O O . LEU A 1 98 ? -8.724 -6.168 14.870 1.00 69.94 98 LEU A O 1
ATOM 757 N N . GLY A 1 99 ? -8.837 -7.120 12.843 1.00 62.38 99 GLY A N 1
ATOM 758 C CA . GLY A 1 99 ? -10.159 -6.557 12.537 1.00 62.38 99 GLY A CA 1
ATOM 759 C C . GLY A 1 99 ? -11.251 -7.578 12.219 1.00 62.38 99 GLY A C 1
ATOM 760 O O . GLY A 1 99 ? -12.358 -7.186 11.860 1.00 62.38 99 GLY A O 1
ATOM 761 N N . VAL A 1 100 ? -10.981 -8.877 12.375 1.00 56.75 100 VAL A N 1
ATOM 762 C CA . VAL A 1 100 ? -11.986 -9.936 12.245 1.00 56.75 100 VAL A CA 1
ATOM 763 C C . VAL A 1 100 ? -12.049 -10.767 13.521 1.00 56.75 100 VAL A C 1
ATOM 765 O O . VAL A 1 100 ? -11.244 -11.668 13.728 1.00 56.75 100 VAL A O 1
ATOM 768 N N . GLU A 1 101 ? -13.110 -10.539 14.295 1.00 51.75 101 GLU A N 1
ATOM 769 C CA . GLU A 1 101 ? -13.894 -11.652 14.843 1.00 51.75 101 GLU A CA 1
ATOM 770 C C . GLU A 1 101 ? -15.096 -12.012 13.934 1.00 51.75 101 GLU A C 1
ATOM 772 O O . GLU A 1 101 ? -15.584 -13.127 14.049 1.00 51.75 101 GLU A O 1
ATOM 777 N N . ASN A 1 102 ? -15.564 -11.157 12.991 1.00 44.84 102 ASN A N 1
ATOM 778 C CA . ASN A 1 102 ? -16.835 -11.407 12.259 1.00 44.84 102 ASN A CA 1
ATOM 779 C C . ASN A 1 102 ? -17.003 -10.869 10.800 1.00 44.84 102 ASN A C 1
ATOM 781 O O . ASN A 1 102 ? -18.137 -10.714 10.353 1.00 44.84 102 ASN A O 1
ATOM 785 N N . ILE A 1 103 ? -15.954 -10.587 10.007 1.00 47.22 103 ILE A N 1
ATOM 786 C CA . ILE A 1 103 ? -16.113 -10.060 8.624 1.00 47.22 103 ILE A CA 1
ATOM 787 C C . ILE A 1 103 ? -15.531 -10.976 7.539 1.00 47.22 103 ILE A C 1
ATOM 789 O O . ILE A 1 103 ? -14.396 -11.442 7.624 1.00 47.22 103 ILE A O 1
ATOM 793 N N . VAL A 1 104 ? -16.317 -11.172 6.472 1.00 49.69 104 VAL A N 1
ATOM 794 C CA . VAL A 1 104 ? -15.911 -11.796 5.204 1.00 49.69 104 VAL A CA 1
ATOM 795 C C . VAL A 1 104 ? -15.336 -10.717 4.282 1.00 49.69 104 VAL A C 1
ATOM 797 O O . VAL A 1 104 ? -16.042 -9.789 3.900 1.00 49.69 104 VAL A O 1
ATOM 800 N N . LEU A 1 105 ? -14.057 -10.844 3.923 1.00 51.62 105 LEU A N 1
ATOM 801 C CA . LEU A 1 105 ? -13.384 -9.969 2.958 1.00 51.62 105 LEU A CA 1
ATOM 802 C C . LEU A 1 105 ? -13.698 -10.418 1.515 1.00 51.62 105 LEU A C 1
ATOM 804 O O . LEU A 1 105 ? -13.412 -11.574 1.195 1.00 51.62 105 LEU A O 1
ATOM 808 N N . PRO A 1 106 ? -14.265 -9.565 0.639 1.00 48.34 106 PRO A N 1
ATOM 809 C CA . PRO A 1 106 ? -14.582 -9.940 -0.742 1.00 48.34 106 PRO A CA 1
ATOM 810 C C . PRO A 1 106 ? -13.332 -10.129 -1.620 1.00 48.34 106 PRO A C 1
ATOM 812 O O . PRO A 1 106 ? -13.242 -11.142 -2.309 1.00 48.34 106 PRO A O 1
ATOM 815 N N . HIS A 1 107 ? -12.321 -9.260 -1.516 1.00 57.00 107 HIS A N 1
ATOM 816 C CA . HIS A 1 107 ? -10.948 -9.507 -1.968 1.00 57.00 107 HIS A CA 1
ATOM 817 C C . HIS A 1 107 ? -10.134 -10.098 -0.832 1.00 57.00 107 HIS A C 1
ATOM 819 O O . HIS A 1 107 ? -8.974 -9.705 -0.660 1.00 57.00 107 HIS A O 1
ATOM 825 N N . ARG A 1 108 ? -10.703 -11.080 -0.088 1.00 49.69 108 ARG A N 1
ATOM 826 C CA . ARG A 1 108 ? -9.925 -12.015 0.744 1.00 49.69 108 ARG A CA 1
ATOM 827 C C . ARG A 1 108 ? 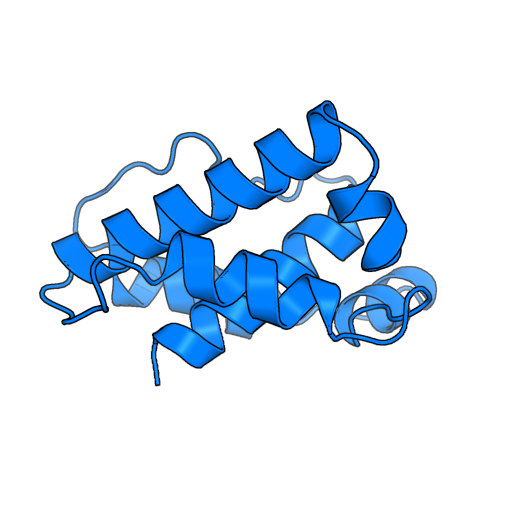-8.622 -12.164 0.004 1.00 49.69 108 ARG A C 1
ATOM 829 O O . ARG A 1 108 ? -8.692 -12.574 -1.160 1.00 49.69 108 ARG A O 1
ATOM 836 N N . LEU A 1 109 ? -7.516 -11.713 0.609 1.00 47.78 109 LEU A N 1
ATOM 837 C CA . LEU A 1 109 ? -6.164 -11.831 0.072 1.00 47.78 109 LEU A CA 1
ATOM 838 C C . LEU A 1 109 ? -5.888 -13.331 -0.032 1.00 47.78 109 LEU A C 1
ATOM 840 O O . LEU A 1 109 ? -5.132 -13.936 0.713 1.00 47.78 109 LEU A O 1
ATOM 844 N N . SER A 1 110 ? -6.612 -13.956 -0.946 1.00 42.91 110 SER A N 1
ATOM 845 C CA . SER A 1 110 ? -6.421 -15.215 -1.591 1.00 42.91 110 SER A CA 1
ATOM 846 C C . SER A 1 110 ? -5.267 -14.880 -2.494 1.00 42.91 110 SER A C 1
ATOM 848 O O . SER A 1 110 ? -5.400 -14.669 -3.689 1.00 42.91 110 SER A O 1
ATOM 850 N N . LEU A 1 111 ? -4.117 -14.716 -1.841 1.00 43.72 111 LEU A N 1
ATOM 851 C CA . LEU A 1 111 ? -2.828 -14.954 -2.432 1.00 43.72 111 LEU A CA 1
ATOM 852 C C . LEU A 1 111 ? -3.048 -16.294 -3.121 1.00 43.72 111 LEU A C 1
ATOM 854 O O . LEU A 1 111 ? -3.270 -17.299 -2.428 1.00 43.72 111 LEU A O 1
ATOM 858 N N . PRO A 1 112 ? -3.190 -16.312 -4.454 1.00 39.28 112 PRO A N 1
ATOM 859 C CA . PRO A 1 112 ? -3.457 -17.563 -5.105 1.00 39.28 112 PRO A CA 1
ATOM 860 C C . PRO A 1 112 ? -2.219 -18.425 -4.851 1.00 39.28 112 PRO A C 1
ATOM 862 O O . PRO A 1 112 ? -1.147 -17.946 -4.462 1.00 39.28 112 PRO A O 1
ATOM 865 N N . SER A 1 113 ? -2.328 -19.716 -5.113 1.00 47.78 113 SER A N 1
ATOM 866 C CA . SER A 1 113 ? -1.168 -20.604 -5.220 1.00 47.78 113 SER A CA 1
ATOM 867 C C . SER A 1 113 ? -0.030 -20.062 -6.119 1.00 47.78 113 SER A C 1
ATOM 869 O O . SER A 1 113 ? 1.039 -20.656 -6.135 1.00 47.78 113 SER A O 1
ATOM 871 N N . THR A 1 114 ? -0.232 -18.942 -6.827 1.00 48.16 114 THR A N 1
ATOM 872 C CA . THR A 1 114 ? 0.730 -18.163 -7.621 1.00 48.16 114 THR A CA 1
ATOM 873 C C . THR A 1 114 ? 1.798 -17.385 -6.844 1.00 48.16 114 THR A C 1
ATOM 875 O O . THR A 1 114 ? 2.723 -16.896 -7.488 1.00 48.16 114 THR A O 1
ATOM 878 N N . LEU A 1 115 ? 1.703 -17.235 -5.517 1.00 53.22 115 LEU A N 1
ATOM 879 C CA . LEU A 1 115 ? 2.750 -16.588 -4.697 1.00 53.22 115 LEU A CA 1
ATOM 880 C C . LEU A 1 115 ? 3.567 -17.580 -3.846 1.00 53.22 115 LEU A C 1
ATOM 882 O O . LEU A 1 115 ? 4.219 -17.167 -2.889 1.00 53.22 115 LEU A O 1
ATOM 886 N N . ARG A 1 116 ? 3.507 -18.877 -4.180 1.00 51.16 116 ARG A N 1
ATOM 887 C CA . ARG A 1 116 ? 4.400 -19.905 -3.625 1.00 51.16 116 ARG A CA 1
ATOM 888 C C . ARG A 1 116 ? 5.713 -19.986 -4.386 1.00 51.16 116 ARG A C 1
ATOM 890 O O . ARG A 1 116 ? 5.675 -19.804 -5.623 1.00 51.16 116 ARG A O 1
#

pLDDT: mean 81.57, std 14.57, range [39.28, 94.56]

Radius of gyration: 13.54 Å; Cα contacts (8 Å, |Δi|>4): 119; chains: 1; bounding box: 31×31×32 Å